Protein AF-A0A6L9IIB0-F1 (afdb_monomer)

Structure (mmCIF, N/CA/C/O backbone):
data_AF-A0A6L9IIB0-F1
#
_entry.id   AF-A0A6L9IIB0-F1
#
loop_
_atom_site.group_PDB
_atom_site.id
_atom_site.type_symbol
_atom_site.label_atom_id
_atom_site.label_alt_id
_atom_site.label_comp_id
_atom_site.label_asym_id
_atom_site.label_entity_id
_atom_site.label_seq_id
_atom_site.pdbx_PDB_ins_code
_atom_site.Cartn_x
_atom_site.Cartn_y
_atom_site.Cartn_z
_atom_site.occupancy
_atom_site.B_iso_or_equiv
_atom_site.auth_seq_id
_atom_site.auth_comp_id
_atom_site.auth_asym_id
_atom_site.auth_atom_id
_atom_site.pdbx_PDB_model_num
ATOM 1 N N . MET A 1 1 ? -2.180 -12.352 -11.963 1.00 80.88 1 MET A N 1
ATOM 2 C CA . MET A 1 1 ? -2.953 -11.441 -11.099 1.00 80.88 1 MET A CA 1
ATOM 3 C C . MET A 1 1 ? -1.941 -10.652 -10.295 1.00 80.88 1 MET A C 1
ATOM 5 O O . MET A 1 1 ? -0.808 -11.111 -10.186 1.00 80.88 1 MET A O 1
ATOM 9 N N . THR A 1 2 ? -2.280 -9.461 -9.821 1.00 95.88 2 THR A N 1
ATOM 10 C CA . THR A 1 2 ? -1.336 -8.652 -9.043 1.00 95.88 2 THR A CA 1
ATOM 11 C C . THR A 1 2 ? -1.670 -8.709 -7.560 1.00 95.88 2 THR A C 1
ATOM 13 O O . THR A 1 2 ? -2.795 -9.018 -7.168 1.00 95.88 2 THR A O 1
ATOM 16 N N . HIS A 1 3 ? -0.676 -8.388 -6.743 1.00 98.44 3 HIS A N 1
ATOM 17 C CA . HIS A 1 3 ? -0.907 -7.994 -5.364 1.00 98.44 3 HIS A CA 1
ATOM 18 C C . HIS A 1 3 ? -1.142 -6.480 -5.288 1.00 98.44 3 HIS A C 1
ATOM 20 O O . HIS A 1 3 ? -0.655 -5.726 -6.131 1.00 98.44 3 HIS A O 1
ATOM 26 N N . ILE A 1 4 ? -1.880 -6.054 -4.269 1.00 98.75 4 ILE A N 1
ATOM 27 C CA . ILE A 1 4 ? -2.300 -4.679 -4.011 1.00 98.75 4 ILE A CA 1
ATOM 28 C C . ILE A 1 4 ? -1.787 -4.277 -2.634 1.00 98.75 4 ILE A C 1
ATOM 30 O O . ILE A 1 4 ? -2.013 -4.990 -1.655 1.00 98.75 4 ILE A O 1
ATOM 34 N N . ILE A 1 5 ? -1.097 -3.137 -2.561 1.00 98.88 5 ILE A N 1
ATOM 35 C CA . ILE A 1 5 ? -0.763 -2.485 -1.292 1.00 98.88 5 ILE A CA 1
ATOM 36 C C . ILE A 1 5 ? -1.883 -1.502 -0.957 1.00 98.88 5 ILE A C 1
ATOM 38 O O . ILE A 1 5 ? -2.187 -0.615 -1.750 1.00 98.88 5 ILE A O 1
ATOM 42 N N . THR A 1 6 ? -2.485 -1.672 0.212 1.00 98.81 6 THR A N 1
ATOM 43 C CA . THR A 1 6 ? -3.644 -0.897 0.671 1.00 98.81 6 THR A CA 1
ATOM 44 C C . THR A 1 6 ? -3.242 0.289 1.549 1.00 98.81 6 THR A C 1
ATOM 46 O O . THR A 1 6 ? -2.072 0.472 1.908 1.00 98.81 6 THR A O 1
ATOM 49 N N . SER A 1 7 ? -4.240 1.059 1.971 1.00 98.69 7 SER A N 1
ATOM 50 C CA . SER A 1 7 ? -4.150 2.150 2.942 1.00 98.69 7 SER A CA 1
ATOM 51 C C . SER A 1 7 ? -3.581 1.744 4.299 1.00 98.69 7 SER A C 1
ATOM 53 O O . SER A 1 7 ? -3.158 2.607 5.066 1.00 98.69 7 SER A O 1
ATOM 55 N N . LEU A 1 8 ? -3.464 0.448 4.587 1.00 98.75 8 LEU A N 1
ATOM 56 C CA . LEU A 1 8 ? -2.770 -0.067 5.768 1.00 98.75 8 LEU A CA 1
ATOM 57 C C . LEU A 1 8 ? -1.234 0.084 5.685 1.00 98.75 8 LEU A C 1
ATOM 59 O O . LEU A 1 8 ? -0.528 -0.143 6.668 1.00 98.75 8 LEU A O 1
ATOM 63 N N . CYS A 1 9 ? -0.677 0.462 4.529 1.00 98.75 9 CYS A N 1
ATOM 64 C CA . CYS A 1 9 ? 0.763 0.617 4.347 1.00 98.75 9 CYS A CA 1
ATOM 65 C C . CYS A 1 9 ? 1.320 1.843 5.084 1.00 98.75 9 CYS A C 1
ATOM 67 O O . CYS A 1 9 ? 1.047 2.984 4.716 1.00 98.75 9 CYS A O 1
ATOM 69 N N . LEU A 1 10 ? 2.212 1.604 6.052 1.00 98.50 10 LEU A N 1
ATOM 70 C CA . LEU A 1 10 ? 2.956 2.650 6.774 1.00 98.50 10 LEU A CA 1
ATOM 71 C C . LEU A 1 10 ? 4.432 2.737 6.346 1.00 98.50 10 LEU A C 1
ATOM 73 O O . LEU A 1 10 ? 5.305 3.066 7.144 1.00 98.50 10 LEU A O 1
ATOM 77 N N . ARG A 1 11 ? 4.714 2.419 5.075 1.00 97.94 11 ARG A N 1
ATOM 78 C CA . ARG A 1 11 ? 6.032 2.573 4.428 1.00 97.94 11 ARG A CA 1
ATOM 79 C C . ARG A 1 11 ? 7.211 1.862 5.124 1.00 97.94 11 ARG A C 1
ATOM 81 O O . ARG A 1 11 ? 8.326 2.373 5.102 1.00 97.94 11 ARG A O 1
ATOM 88 N N . ASP A 1 12 ? 6.993 0.669 5.679 1.00 98.00 12 ASP A N 1
ATOM 89 C CA . ASP A 1 12 ? 8.070 -0.146 6.280 1.00 98.00 12 ASP A CA 1
ATOM 90 C C . ASP A 1 12 ? 9.121 -0.620 5.254 1.00 98.00 12 ASP A C 1
ATOM 92 O O . ASP A 1 12 ? 10.322 -0.503 5.485 1.00 98.00 12 ASP A O 1
ATOM 96 N N . GLY A 1 13 ? 8.672 -1.096 4.088 1.00 97.56 13 GLY A N 1
ATOM 97 C CA . GLY A 1 13 ? 9.545 -1.445 2.965 1.00 97.56 13 GLY A CA 1
ATOM 98 C C . GLY A 1 13 ? 10.104 -2.875 2.948 1.00 97.56 13 GLY A C 1
ATOM 99 O O . GLY A 1 13 ? 10.685 -3.244 1.929 1.00 97.56 13 GLY A O 1
ATOM 100 N N . ALA A 1 14 ? 9.883 -3.721 3.966 1.00 98.25 14 ALA A N 1
ATOM 101 C CA . ALA A 1 14 ? 10.381 -5.110 3.970 1.00 98.25 14 ALA A CA 1
ATOM 102 C C . ALA A 1 14 ? 9.934 -5.935 2.745 1.00 98.25 14 ALA A C 1
ATOM 104 O O . ALA A 1 14 ? 10.684 -6.761 2.228 1.00 98.25 14 ALA A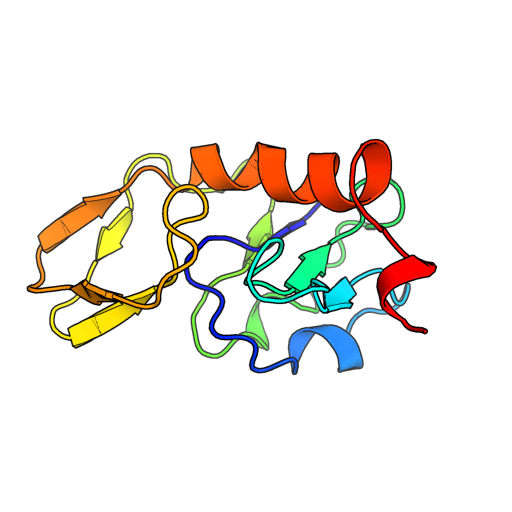 O 1
ATOM 105 N N . CYS A 1 15 ? 8.735 -5.658 2.224 1.00 98.62 15 CYS A N 1
ATOM 106 C CA . CYS A 1 15 ? 8.202 -6.288 1.016 1.00 98.62 15 CYS A CA 1
ATOM 107 C C . CYS A 1 15 ? 9.073 -6.090 -0.241 1.00 98.62 15 CYS A C 1
ATOM 109 O O . CYS A 1 15 ? 9.061 -6.951 -1.123 1.00 98.62 15 CYS A O 1
ATOM 111 N N . VAL A 1 16 ? 9.829 -4.989 -0.335 1.00 98.38 16 VAL A N 1
ATOM 112 C CA . VAL A 1 16 ? 10.680 -4.676 -1.497 1.00 98.38 16 VAL A CA 1
ATOM 113 C C . VAL A 1 16 ? 11.819 -5.686 -1.616 1.00 98.38 16 VAL A C 1
ATOM 115 O O . VAL A 1 16 ? 12.065 -6.206 -2.701 1.00 98.38 16 VAL A O 1
ATOM 118 N N . GLU A 1 17 ? 12.457 -6.019 -0.494 1.00 97.31 17 GLU A N 1
ATOM 119 C CA . GLU A 1 17 ? 13.644 -6.885 -0.430 1.00 97.31 17 GLU A CA 1
ATOM 120 C C . GLU A 1 17 ? 13.364 -8.332 -0.862 1.00 97.31 17 GLU A C 1
ATOM 122 O O . GLU A 1 17 ? 14.277 -9.067 -1.241 1.00 97.31 17 GLU A O 1
ATOM 127 N N . VAL A 1 18 ? 12.101 -8.757 -0.800 1.00 98.44 18 VAL A N 1
ATOM 128 C CA . VAL A 1 18 ? 11.684 -10.130 -1.118 1.00 98.44 18 VAL A CA 1
ATOM 129 C C . VAL A 1 18 ? 11.008 -10.262 -2.480 1.00 98.44 18 VAL A C 1
ATOM 131 O O . VAL A 1 18 ? 10.715 -11.381 -2.905 1.00 98.44 18 VAL A O 1
ATOM 134 N N . CYS A 1 19 ? 10.743 -9.154 -3.178 1.00 98.62 19 CYS A N 1
ATOM 135 C CA . CYS A 1 19 ? 10.078 -9.192 -4.474 1.00 98.62 19 CYS A CA 1
ATOM 136 C C . CYS A 1 19 ? 11.044 -9.696 -5.564 1.00 98.62 19 CYS A C 1
ATOM 138 O O . CYS A 1 19 ? 11.978 -8.982 -5.928 1.00 98.62 19 CYS A O 1
ATOM 140 N N . PRO A 1 20 ? 10.824 -10.886 -6.161 1.00 98.44 20 PRO A N 1
ATOM 141 C CA . PRO A 1 20 ? 11.781 -11.493 -7.095 1.00 98.44 20 PRO A CA 1
ATOM 142 C C . PRO A 1 20 ? 11.871 -10.779 -8.451 1.00 98.44 20 PRO A C 1
ATOM 144 O O . PRO A 1 20 ? 12.749 -11.093 -9.252 1.00 98.44 20 PRO A O 1
ATOM 147 N N . VAL A 1 21 ? 10.935 -9.872 -8.728 1.00 98.44 21 VAL A N 1
ATOM 148 C CA . VAL A 1 21 ? 10.851 -9.085 -9.966 1.00 98.44 21 VAL A CA 1
ATOM 149 C C . VAL A 1 21 ? 10.974 -7.582 -9.702 1.00 98.44 21 VAL A C 1
ATOM 151 O O . VAL A 1 21 ? 10.704 -6.794 -10.600 1.00 98.44 21 VAL A O 1
ATOM 154 N N . GLU A 1 22 ? 11.355 -7.190 -8.478 1.00 98.19 22 GLU A N 1
ATOM 155 C CA . GLU A 1 22 ? 11.648 -5.798 -8.094 1.00 98.19 22 GLU A CA 1
ATOM 156 C C . GLU A 1 22 ? 10.526 -4.803 -8.466 1.00 98.19 22 GLU A C 1
ATOM 158 O O . GLU A 1 22 ? 10.764 -3.648 -8.812 1.00 98.19 22 GLU A O 1
ATOM 163 N N . CYS A 1 23 ? 9.267 -5.250 -8.402 1.00 98.44 23 CYS A N 1
ATOM 164 C CA . CYS A 1 23 ? 8.108 -4.494 -8.884 1.00 98.44 23 CYS A CA 1
ATOM 165 C C . CYS A 1 23 ? 7.394 -3.669 -7.801 1.00 98.44 23 CYS A C 1
ATOM 167 O O . CYS A 1 23 ? 6.224 -3.337 -7.963 1.00 98.44 23 CYS A O 1
ATOM 169 N N . ILE A 1 24 ? 8.058 -3.384 -6.676 1.00 98.75 24 ILE A N 1
ATOM 170 C CA . ILE A 1 24 ? 7.488 -2.617 -5.559 1.00 98.75 24 ILE A CA 1
ATOM 171 C C . ILE A 1 24 ? 8.265 -1.312 -5.419 1.00 98.75 24 ILE A C 1
ATOM 173 O O . ILE A 1 24 ? 9.465 -1.328 -5.148 1.00 98.75 24 ILE A O 1
ATOM 177 N N . VAL A 1 25 ? 7.583 -0.183 -5.596 1.00 98.56 25 VAL A N 1
ATOM 178 C CA . VAL A 1 25 ? 8.206 1.142 -5.688 1.00 98.56 25 VAL A CA 1
ATOM 179 C C . VAL A 1 25 ? 7.690 2.044 -4.562 1.00 98.56 25 VAL A C 1
ATOM 181 O O . VAL A 1 25 ? 6.479 2.087 -4.332 1.00 98.56 25 VAL A O 1
ATOM 184 N N . PRO A 1 26 ? 8.563 2.772 -3.838 1.00 98.31 26 PRO A N 1
ATOM 185 C CA . PRO A 1 26 ? 8.114 3.775 -2.881 1.00 98.31 26 PRO A CA 1
ATOM 186 C C . PRO A 1 26 ? 7.403 4.912 -3.614 1.00 98.31 26 PRO A C 1
ATOM 188 O O . PRO A 1 26 ? 7.966 5.526 -4.519 1.00 98.31 26 PRO A O 1
ATOM 191 N N . GLY A 1 27 ? 6.190 5.248 -3.186 1.00 98.38 27 GLY A N 1
ATOM 192 C CA . GLY A 1 27 ? 5.457 6.378 -3.733 1.00 98.38 27 GLY A CA 1
ATOM 193 C C . GLY A 1 27 ? 6.183 7.695 -3.484 1.00 98.38 27 GLY A C 1
ATOM 194 O O . GLY A 1 27 ? 6.526 8.012 -2.340 1.00 98.38 27 GLY A O 1
ATOM 195 N N . GLN A 1 28 ? 6.423 8.462 -4.547 1.00 97.81 28 GLN A N 1
ATOM 196 C CA . GLN A 1 28 ? 7.005 9.801 -4.483 1.00 97.81 28 GLN A CA 1
ATOM 197 C C . GLN A 1 28 ? 6.252 10.759 -5.419 1.00 97.81 28 GLN A C 1
ATOM 199 O O . GLN A 1 28 ? 5.907 10.350 -6.520 1.00 97.81 28 GLN A O 1
ATOM 204 N N . PRO A 1 29 ? 6.017 12.024 -5.036 1.00 97.06 29 PRO A N 1
ATOM 205 C CA . PRO A 1 29 ? 6.267 12.560 -3.703 1.00 97.06 29 PRO A CA 1
ATOM 206 C C . PRO A 1 29 ? 5.264 11.980 -2.685 1.00 97.06 29 PRO A C 1
ATOM 208 O O . PRO A 1 29 ? 4.105 11.733 -3.011 1.00 97.06 29 PRO A O 1
ATOM 211 N N . GLU A 1 30 ? 5.709 11.737 -1.450 1.00 96.88 30 GLU A N 1
ATOM 212 C CA . GLU A 1 30 ? 4.926 11.030 -0.414 1.00 96.88 30 GLU A CA 1
ATOM 213 C C . GLU A 1 30 ? 3.577 11.694 -0.086 1.00 96.88 30 GLU A C 1
ATOM 215 O O . GLU A 1 30 ? 2.594 11.014 0.188 1.00 96.88 30 GLU A O 1
ATOM 220 N N . ASN A 1 31 ? 3.486 13.020 -0.192 1.00 96.62 31 ASN A N 1
ATOM 221 C CA . ASN A 1 31 ? 2.236 13.759 0.011 1.00 96.62 31 ASN A CA 1
ATOM 222 C C . ASN A 1 31 ? 1.205 13.570 -1.119 1.00 96.62 31 ASN A C 1
ATOM 224 O O . ASN A 1 31 ? 0.076 14.039 -0.989 1.00 96.62 31 ASN A O 1
ATOM 228 N N . GLU A 1 32 ? 1.587 12.941 -2.232 1.00 98.00 32 GLU A N 1
ATOM 229 C CA . GLU A 1 32 ? 0.701 12.573 -3.344 1.00 98.00 32 GLU A CA 1
ATOM 230 C C . GLU A 1 32 ? 0.536 11.050 -3.450 1.00 98.00 32 GLU A C 1
ATOM 232 O O . GLU A 1 32 ? -0.557 10.577 -3.757 1.00 98.00 32 GLU A O 1
ATOM 237 N N . TRP A 1 33 ? 1.592 10.300 -3.124 1.00 98.38 33 TRP A N 1
ATOM 238 C CA . TRP A 1 33 ? 1.678 8.842 -3.200 1.00 98.38 33 TRP A CA 1
ATOM 239 C C . TRP A 1 33 ? 2.161 8.283 -1.852 1.00 98.38 33 TRP A C 1
ATOM 241 O O . TRP A 1 33 ? 3.360 8.043 -1.670 1.00 98.38 33 TRP A O 1
ATOM 251 N N . PRO A 1 34 ? 1.247 8.114 -0.878 1.00 98.38 34 PRO A N 1
ATOM 252 C CA . PRO A 1 34 ? 1.611 7.896 0.522 1.00 98.38 34 PRO A CA 1
ATOM 253 C C . PRO A 1 34 ? 2.211 6.520 0.818 1.00 98.38 34 PRO A C 1
ATOM 255 O O . PRO A 1 34 ? 2.897 6.367 1.823 1.00 98.38 34 PRO A O 1
ATOM 258 N N . TRP A 1 35 ? 2.019 5.527 -0.045 1.00 98.69 35 TRP A N 1
ATOM 259 C CA . TRP A 1 35 ? 2.402 4.140 0.227 1.00 98.69 35 TRP A CA 1
ATOM 260 C C . TRP A 1 35 ? 3.596 3.681 -0.611 1.00 98.69 35 TRP A C 1
ATOM 262 O O . TRP A 1 35 ? 4.187 4.449 -1.371 1.00 98.69 35 TRP A O 1
ATOM 272 N N . TYR A 1 36 ? 3.944 2.404 -0.481 1.00 98.81 36 TYR A N 1
ATOM 273 C CA . TYR A 1 36 ? 4.577 1.674 -1.577 1.00 98.81 36 TYR A CA 1
ATOM 274 C C . TYR A 1 36 ? 3.499 1.201 -2.558 1.00 98.81 36 TYR A C 1
ATOM 276 O O . TYR A 1 36 ? 2.358 0.988 -2.159 1.00 98.81 36 TYR A O 1
ATOM 284 N N . PHE A 1 37 ? 3.865 1.014 -3.822 1.00 98.81 37 PHE A N 1
ATOM 285 C CA . PHE A 1 37 ? 2.950 0.594 -4.882 1.00 98.81 37 PHE A CA 1
ATOM 286 C C . PHE A 1 37 ? 3.541 -0.590 -5.645 1.00 98.81 37 PHE A C 1
ATOM 288 O O . PHE A 1 37 ? 4.744 -0.617 -5.916 1.00 98.81 37 PHE A O 1
ATOM 295 N N . ILE A 1 38 ? 2.702 -1.574 -5.973 1.00 98.81 38 ILE A N 1
ATOM 296 C CA . ILE A 1 38 ? 3.088 -2.758 -6.753 1.00 98.81 38 ILE A CA 1
ATOM 297 C C . ILE A 1 38 ? 2.724 -2.522 -8.215 1.00 98.81 38 ILE A C 1
ATOM 299 O O . ILE A 1 38 ? 1.578 -2.184 -8.500 1.00 98.81 38 ILE A O 1
ATOM 303 N N . ASP A 1 39 ? 3.680 -2.710 -9.130 1.00 98.62 39 ASP A N 1
ATOM 304 C CA . ASP A 1 39 ? 3.417 -2.646 -10.571 1.00 98.62 39 ASP A CA 1
ATOM 305 C C . ASP A 1 39 ? 2.561 -3.850 -10.992 1.00 98.62 39 ASP A C 1
ATOM 307 O O . ASP A 1 39 ? 3.059 -4.985 -10.966 1.00 98.62 39 ASP A O 1
ATOM 311 N N . PRO A 1 40 ? 1.297 -3.633 -11.393 1.00 97.62 40 PRO A N 1
ATOM 312 C CA . PRO A 1 40 ? 0.386 -4.715 -11.730 1.00 97.62 40 PRO A CA 1
ATOM 313 C C . PRO A 1 40 ? 0.760 -5.455 -13.016 1.00 97.62 40 PRO A C 1
ATOM 315 O O . PRO A 1 40 ? 0.416 -6.630 -13.157 1.00 97.62 40 PRO A O 1
ATOM 318 N N . ASP A 1 41 ? 1.483 -4.806 -13.932 1.00 97.06 41 ASP A N 1
ATOM 319 C CA . ASP A 1 41 ? 1.919 -5.413 -15.192 1.00 97.06 41 ASP A CA 1
ATOM 320 C C . ASP A 1 41 ? 3.185 -6.266 -15.004 1.00 97.06 41 ASP A C 1
ATOM 322 O O . ASP A 1 41 ? 3.419 -7.217 -15.757 1.00 97.06 41 ASP A O 1
ATOM 326 N N . THR A 1 42 ? 3.990 -5.955 -13.983 1.00 98.25 42 THR A N 1
ATOM 327 C CA . THR A 1 42 ? 5.234 -6.677 -13.667 1.00 98.25 42 THR A CA 1
ATOM 328 C C . THR A 1 42 ? 5.038 -7.738 -12.578 1.00 98.25 42 THR A C 1
ATOM 330 O O . THR A 1 42 ? 5.767 -8.734 -12.552 1.00 98.25 42 THR A O 1
ATOM 333 N N . CYS A 1 43 ? 4.058 -7.577 -11.684 1.00 98.62 43 CYS A N 1
ATOM 334 C CA . CYS A 1 43 ? 3.780 -8.541 -10.623 1.00 98.62 43 CYS A CA 1
ATOM 335 C C . CYS A 1 43 ? 3.473 -9.939 -11.188 1.00 98.62 43 CYS A C 1
ATOM 337 O O . CYS A 1 43 ? 2.595 -10.128 -12.028 1.00 98.62 43 CYS A O 1
ATOM 339 N N . ILE A 1 44 ? 4.176 -10.949 -10.671 1.00 98.06 44 ILE A N 1
ATOM 340 C CA . ILE A 1 44 ? 4.040 -12.349 -11.107 1.00 98.06 44 ILE A CA 1
ATOM 341 C C . ILE A 1 44 ? 3.246 -13.225 -10.132 1.00 98.06 44 ILE A C 1
ATOM 343 O O . ILE A 1 44 ? 3.341 -14.448 -10.209 1.00 98.06 44 ILE A O 1
ATOM 347 N N . ASP A 1 45 ? 2.507 -12.620 -9.198 1.00 97.75 45 ASP A N 1
ATOM 348 C CA . ASP A 1 45 ? 1.634 -13.345 -8.263 1.00 97.75 45 ASP A CA 1
ATOM 349 C C . ASP A 1 45 ? 2.359 -14.380 -7.374 1.00 97.75 45 ASP A C 1
ATOM 351 O O . ASP A 1 45 ? 1.867 -15.471 -7.100 1.00 97.75 45 ASP A O 1
ATOM 355 N N . CYS A 1 46 ? 3.595 -14.082 -6.959 1.00 98.12 46 CYS A N 1
ATOM 356 C CA . CYS A 1 46 ? 4.390 -15.044 -6.186 1.00 98.12 46 CYS A CA 1
ATOM 357 C C . CYS A 1 46 ? 4.064 -15.069 -4.681 1.00 98.12 46 CYS A C 1
ATOM 359 O O . CYS A 1 46 ? 4.445 -16.022 -4.003 1.00 98.12 46 CYS A O 1
ATOM 361 N N . GLY A 1 47 ? 3.425 -14.019 -4.149 1.00 97.75 47 GLY A N 1
ATOM 362 C CA . GLY A 1 47 ? 3.032 -13.909 -2.738 1.00 97.75 47 GLY A CA 1
ATOM 363 C C . GLY A 1 47 ? 4.168 -13.711 -1.728 1.00 97.75 47 GLY A C 1
ATOM 364 O O . GLY A 1 47 ? 3.900 -13.634 -0.533 1.00 97.75 47 GLY A O 1
ATOM 365 N N . ALA A 1 48 ? 5.427 -13.593 -2.167 1.00 98.44 48 ALA A N 1
ATOM 366 C CA . ALA A 1 48 ? 6.577 -13.474 -1.261 1.00 98.44 48 ALA A CA 1
ATOM 367 C C . ALA A 1 48 ? 6.521 -12.227 -0.361 1.00 98.44 48 ALA A C 1
ATOM 369 O O . ALA A 1 48 ? 7.014 -12.262 0.758 1.00 98.44 48 ALA A O 1
ATOM 370 N N . CYS A 1 49 ? 5.906 -11.142 -0.835 1.00 98.69 49 CYS A N 1
ATOM 371 C CA . CYS A 1 49 ? 5.795 -9.879 -0.108 1.00 98.69 49 CYS A CA 1
ATOM 372 C C . CYS A 1 49 ? 4.739 -9.881 1.008 1.00 98.69 49 CYS A C 1
ATOM 374 O O . CYS A 1 49 ? 4.879 -9.111 1.954 1.00 98.69 49 CYS A O 1
ATOM 376 N N . VAL A 1 50 ? 3.708 -10.728 0.915 1.00 98.50 50 VAL A N 1
ATOM 377 C CA . VAL A 1 50 ? 2.560 -10.737 1.838 1.00 98.50 50 VAL A CA 1
ATOM 378 C C . VAL A 1 50 ? 2.973 -10.980 3.296 1.00 98.50 50 VAL A C 1
ATOM 380 O O . VAL A 1 50 ? 2.691 -10.114 4.122 1.00 98.50 50 VAL A O 1
ATOM 383 N N . PRO A 1 51 ? 3.675 -12.080 3.646 1.00 98.31 51 PRO A N 1
ATOM 384 C CA . PRO A 1 51 ? 4.021 -12.361 5.043 1.00 98.31 51 PRO A CA 1
ATOM 385 C C . PRO A 1 51 ? 5.077 -11.410 5.625 1.00 98.31 51 PRO A C 1
ATOM 387 O O . PRO A 1 51 ? 5.298 -11.421 6.833 1.00 98.31 51 PRO A O 1
ATOM 390 N N . GLU A 1 52 ? 5.744 -10.615 4.786 1.00 98.50 52 GLU A N 1
ATOM 391 C CA . GLU A 1 52 ? 6.797 -9.693 5.219 1.00 98.50 52 GLU A CA 1
ATOM 392 C C . GLU A 1 52 ? 6.249 -8.326 5.636 1.00 98.50 52 GLU A C 1
ATOM 394 O O . GLU A 1 52 ? 6.965 -7.548 6.260 1.00 98.50 52 GLU A O 1
ATOM 399 N N . CYS A 1 53 ? 4.995 -8.000 5.301 1.00 98.62 53 CYS A N 1
ATOM 400 C CA . CYS A 1 53 ? 4.404 -6.731 5.705 1.00 98.62 53 CYS A CA 1
ATOM 401 C C . CYS A 1 53 ? 3.947 -6.795 7.173 1.00 98.62 53 CYS A C 1
ATOM 403 O O . CYS A 1 53 ? 2.981 -7.495 7.470 1.00 98.62 53 CYS A O 1
ATOM 405 N N . PRO A 1 54 ? 4.538 -6.017 8.101 1.00 98.25 54 PRO A N 1
ATOM 406 C CA . PRO A 1 54 ? 4.161 -6.063 9.518 1.00 98.25 54 PRO A CA 1
ATOM 407 C C . PRO A 1 54 ? 2.787 -5.439 9.817 1.00 98.25 54 PRO A C 1
ATOM 409 O O . PRO A 1 54 ? 2.336 -5.474 10.961 1.00 98.25 54 PRO A O 1
ATOM 412 N N . TYR A 1 55 ? 2.155 -4.829 8.812 1.00 98.31 55 TYR A N 1
ATOM 413 C CA . TYR A 1 55 ? 0.858 -4.157 8.908 1.00 98.31 55 TYR A CA 1
ATOM 414 C C . TYR A 1 55 ? -0.244 -4.885 8.135 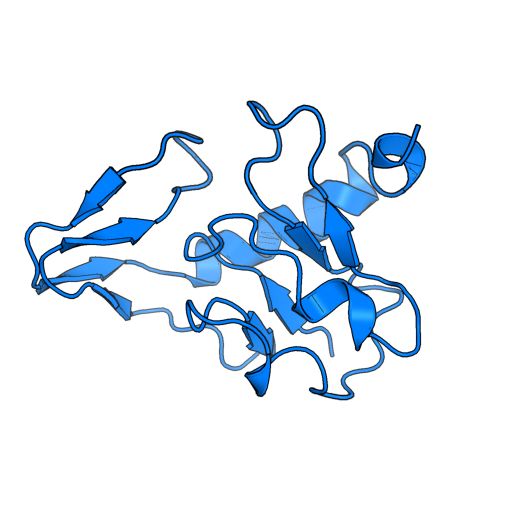1.00 98.31 55 TYR A C 1
ATOM 416 O O . TYR A 1 55 ? -1.325 -4.325 7.978 1.00 98.31 55 TYR A O 1
ATOM 424 N N . ASP A 1 56 ? 0.046 -6.084 7.610 1.00 98.00 56 ASP A N 1
ATOM 425 C CA . ASP A 1 56 ? -0.893 -6.885 6.817 1.00 98.00 56 ASP A CA 1
ATOM 426 C C . ASP A 1 56 ? -1.535 -6.080 5.667 1.00 98.00 56 ASP A C 1
ATOM 428 O O . ASP A 1 56 ? -2.716 -6.208 5.362 1.00 98.00 56 ASP A O 1
ATOM 432 N N . ALA A 1 57 ? -0.750 -5.205 5.027 1.00 98.75 57 ALA A N 1
ATOM 433 C CA . ALA A 1 57 ? -1.257 -4.239 4.052 1.00 98.75 57 ALA A CA 1
ATOM 434 C C . ALA A 1 57 ? -1.344 -4.768 2.614 1.00 98.75 57 ALA A C 1
ATOM 436 O O . ALA A 1 57 ? -1.731 -4.011 1.720 1.00 98.75 57 ALA A O 1
ATOM 437 N N . ILE A 1 58 ? -0.934 -6.015 2.372 1.00 98.81 58 ILE A N 1
ATOM 438 C CA . ILE A 1 58 ? -0.741 -6.573 1.030 1.00 98.81 58 ILE A CA 1
ATOM 439 C C . ILE A 1 58 ? -1.687 -7.747 0.819 1.00 98.81 58 ILE A C 1
ATOM 441 O O . ILE A 1 58 ? -1.606 -8.744 1.531 1.00 98.81 58 ILE A O 1
ATOM 445 N N . PHE A 1 59 ? -2.520 -7.651 -0.211 1.00 98.69 59 PHE A N 1
ATOM 446 C CA . PHE A 1 59 ? -3.495 -8.676 -0.582 1.00 98.69 59 PHE A CA 1
ATOM 447 C C . PHE A 1 59 ? -3.320 -9.039 -2.054 1.00 98.69 59 PHE A C 1
ATOM 449 O O . PHE A 1 59 ? -2.880 -8.204 -2.845 1.00 98.69 59 PHE A O 1
ATOM 456 N N . ILE A 1 60 ? -3.668 -10.262 -2.451 1.00 98.00 60 ILE A N 1
ATOM 457 C CA . ILE A 1 60 ? -3.925 -10.527 -3.871 1.00 98.00 60 ILE A CA 1
ATOM 458 C C . ILE A 1 60 ? -5.194 -9.764 -4.274 1.00 98.00 60 ILE A C 1
ATOM 460 O O . ILE A 1 60 ? -6.124 -9.683 -3.477 1.00 98.00 60 ILE A O 1
ATOM 464 N N . GLU A 1 61 ? -5.236 -9.175 -5.474 1.00 98.12 61 GLU A N 1
ATOM 465 C CA . GLU A 1 61 ? -6.310 -8.245 -5.877 1.00 98.12 61 GLU A CA 1
ATOM 466 C C . GLU A 1 61 ? -7.729 -8.796 -5.648 1.00 98.12 61 GLU A C 1
ATOM 468 O O . GLU A 1 61 ? -8.602 -8.072 -5.182 1.00 98.12 61 GLU A O 1
ATOM 473 N N . GLU A 1 62 ? -7.952 -10.085 -5.914 1.00 97.06 62 GLU A N 1
ATOM 474 C CA . GLU A 1 62 ? -9.261 -10.737 -5.751 1.00 97.06 62 GLU A CA 1
ATOM 475 C C . GLU A 1 62 ? -9.680 -10.950 -4.284 1.00 97.06 62 GLU A C 1
ATOM 477 O O . GLU A 1 62 ? -10.842 -11.249 -4.015 1.00 97.06 62 GLU A O 1
ATOM 482 N N . GLU A 1 63 ? -8.745 -10.816 -3.342 1.00 97.62 63 GLU A N 1
ATOM 483 C CA . GLU A 1 63 ? -8.957 -11.008 -1.902 1.00 97.62 63 GLU A CA 1
ATOM 484 C C . GLU A 1 63 ? -8.837 -9.698 -1.111 1.00 97.62 63 GLU A C 1
ATOM 486 O O . GLU A 1 63 ? -8.830 -9.723 0.121 1.00 97.62 63 GLU A O 1
ATOM 491 N N . VAL A 1 64 ? -8.748 -8.549 -1.792 1.00 98.56 64 VAL A N 1
ATOM 492 C CA . VAL A 1 64 ? -8.801 -7.243 -1.127 1.00 98.56 64 VAL A CA 1
ATOM 493 C C . VAL A 1 64 ? -10.173 -7.096 -0.444 1.00 98.56 64 VAL A C 1
ATOM 495 O O . VAL A 1 64 ? -11.193 -7.190 -1.131 1.00 98.56 64 VAL A O 1
ATOM 498 N N . PRO A 1 65 ? -10.234 -6.878 0.884 1.00 98.50 65 PRO A N 1
ATOM 499 C CA . PRO A 1 65 ? -11.505 -6.811 1.602 1.00 98.50 65 PRO A CA 1
ATOM 500 C C . PRO A 1 65 ? -12.321 -5.560 1.252 1.00 98.50 65 PRO A C 1
ATOM 502 O O . PRO A 1 65 ? -11.811 -4.444 1.324 1.00 98.50 65 PRO A O 1
ATOM 505 N N . ASP A 1 66 ? -13.607 -5.739 0.964 1.00 98.25 66 ASP A N 1
ATOM 506 C CA . ASP A 1 66 ? -14.597 -4.656 0.857 1.00 98.25 66 ASP A CA 1
ATOM 507 C C . ASP A 1 66 ? -15.151 -4.216 2.225 1.00 98.25 66 ASP A C 1
ATOM 509 O O . ASP A 1 66 ? -15.681 -3.117 2.374 1.00 98.25 66 ASP A O 1
ATOM 513 N N . GLU A 1 67 ? -14.977 -5.052 3.249 1.00 98.31 67 GLU A N 1
ATOM 514 C CA . GLU A 1 67 ? -15.263 -4.739 4.647 1.00 98.31 67 GLU A CA 1
ATOM 515 C C . GLU A 1 67 ? -14.070 -5.136 5.533 1.00 98.31 67 GLU A C 1
ATOM 517 O O . GLU A 1 67 ? -13.914 -6.294 5.928 1.00 98.31 67 GLU A O 1
ATOM 522 N N . PHE A 1 68 ? -13.218 -4.167 5.874 1.00 98.31 68 PHE A N 1
ATOM 523 C CA . PHE A 1 68 ? -12.113 -4.339 6.818 1.00 98.31 68 PHE A CA 1
ATOM 524 C C . PHE A 1 68 ? -12.404 -3.611 8.134 1.00 98.31 68 PHE A C 1
ATOM 526 O O . PHE A 1 68 ? -12.509 -2.385 8.157 1.00 98.31 68 PHE A O 1
ATOM 533 N N . GLU A 1 69 ? -12.513 -4.353 9.239 1.00 98.31 69 GLU A N 1
ATOM 534 C CA . GLU A 1 69 ? -12.697 -3.777 10.577 1.00 98.31 69 GLU A CA 1
ATOM 535 C C . GLU A 1 69 ? -11.351 -3.338 11.172 1.00 98.31 69 GLU A C 1
ATOM 537 O O . GLU A 1 69 ? -10.466 -4.154 11.435 1.00 98.31 69 GLU A O 1
ATOM 542 N N . LEU A 1 70 ? -11.203 -2.038 11.418 1.00 98.31 70 LEU A N 1
ATOM 543 C CA . LEU A 1 70 ? -10.022 -1.448 12.036 1.00 98.31 70 LEU A CA 1
ATOM 544 C C . LEU A 1 70 ? -10.002 -1.716 13.544 1.00 98.31 70 LEU A C 1
ATOM 546 O O . LEU A 1 70 ? -10.976 -1.475 14.262 1.00 98.31 70 LEU A O 1
ATOM 550 N N . ALA A 1 71 ? -8.854 -2.151 14.059 1.00 97.94 71 ALA A N 1
ATOM 551 C CA . ALA A 1 71 ? -8.650 -2.277 15.496 1.00 97.94 71 ALA A CA 1
ATOM 552 C C . ALA A 1 71 ? -8.440 -0.905 16.161 1.00 97.94 71 ALA A C 1
ATOM 554 O O . ALA A 1 71 ? -7.936 0.042 15.558 1.00 97.94 71 ALA A O 1
ATOM 555 N N . ALA A 1 72 ? -8.771 -0.801 17.450 1.00 98.06 72 ALA A N 1
ATOM 556 C CA . ALA A 1 72 ? -8.485 0.406 18.222 1.00 98.06 72 ALA A CA 1
ATOM 557 C C . ALA A 1 72 ? -6.973 0.690 18.254 1.00 98.06 72 ALA A C 1
ATOM 559 O O . ALA A 1 72 ? -6.180 -0.183 18.613 1.00 98.06 72 ALA A O 1
ATOM 560 N N . GLY A 1 73 ? -6.581 1.916 17.905 1.00 97.94 73 GLY A N 1
ATOM 561 C CA . GLY A 1 73 ? -5.182 2.330 17.804 1.00 97.94 73 GLY A CA 1
ATOM 562 C C . GLY A 1 73 ? -4.482 1.886 16.515 1.00 97.94 73 GLY A C 1
ATOM 563 O O . GLY A 1 73 ? -3.287 2.139 16.360 1.00 97.94 73 GLY A O 1
ATOM 564 N N . GLN A 1 74 ? -5.184 1.219 15.593 1.00 98.38 74 GLN A N 1
ATOM 565 C CA . GLN A 1 74 ? -4.612 0.846 14.305 1.00 98.38 74 GLN A CA 1
ATOM 566 C C . GLN A 1 74 ? -4.382 2.093 13.456 1.00 98.38 74 GLN A C 1
ATOM 568 O O . GLN A 1 74 ? -5.271 2.929 13.291 1.00 98.38 74 GLN A O 1
ATOM 573 N N . LYS A 1 75 ? -3.172 2.204 12.914 1.00 98.56 75 LYS A N 1
ATOM 574 C CA . LYS A 1 75 ? -2.789 3.291 12.021 1.00 98.56 75 LYS A CA 1
ATOM 575 C C . LYS A 1 75 ? -2.967 2.881 10.570 1.00 98.56 75 LYS A C 1
ATOM 577 O O . LYS A 1 75 ? -2.661 1.747 10.213 1.00 98.56 75 LYS A O 1
ATOM 582 N N . TYR A 1 76 ? -3.428 3.818 9.758 1.00 98.50 76 TYR A N 1
ATOM 583 C CA . TYR A 1 76 ? -3.574 3.664 8.315 1.00 98.50 76 TYR A CA 1
ATOM 584 C C . TYR A 1 76 ? -3.519 5.045 7.650 1.00 98.50 76 TYR A C 1
ATOM 586 O O . TYR A 1 76 ? -3.614 6.076 8.320 1.00 98.50 76 TYR A O 1
ATOM 594 N N . VAL A 1 77 ? -3.320 5.080 6.337 1.00 98.69 77 VAL A N 1
ATOM 595 C CA . VAL A 1 77 ? -3.203 6.306 5.542 1.00 98.69 77 VAL A CA 1
ATOM 596 C C . VAL A 1 77 ? -4.190 6.216 4.375 1.00 98.69 77 VAL A C 1
ATOM 598 O O . VAL A 1 77 ? -3.841 5.633 3.353 1.00 98.69 77 VAL A O 1
ATOM 601 N N . PRO A 1 78 ? -5.410 6.768 4.486 1.00 98.31 78 PRO A N 1
ATOM 602 C CA . PRO A 1 78 ? -6.383 6.786 3.394 1.00 98.31 78 PRO A CA 1
ATOM 603 C C . PRO A 1 78 ? -5.831 7.484 2.149 1.00 98.31 78 PRO A C 1
ATOM 605 O O . PRO A 1 78 ? -5.167 8.521 2.262 1.00 98.31 78 PRO A O 1
ATOM 608 N N . PHE A 1 79 ? -6.126 6.971 0.952 1.00 98.00 79 PHE A N 1
ATOM 609 C CA . PHE A 1 79 ? -5.586 7.561 -0.279 1.00 98.00 79 PHE A CA 1
ATOM 610 C C . PHE A 1 79 ? -6.153 8.947 -0.590 1.00 98.00 79 PHE A C 1
ATOM 612 O O . PHE A 1 79 ? -5.481 9.786 -1.192 1.00 98.00 79 PHE A O 1
ATOM 619 N N . ASP A 1 80 ? -7.399 9.210 -0.213 1.00 96.88 80 ASP A N 1
ATOM 620 C CA . ASP A 1 80 ? -8.075 10.481 -0.461 1.00 96.88 80 ASP A CA 1
ATOM 621 C C . ASP A 1 80 ? -7.430 11.623 0.342 1.00 96.88 80 ASP A C 1
ATOM 623 O O . ASP A 1 80 ? -7.120 12.679 -0.219 1.00 96.88 80 ASP A O 1
ATOM 627 N N . THR A 1 81 ? -7.147 11.383 1.624 1.00 97.62 81 THR A N 1
ATOM 628 C CA . THR A 1 81 ? -6.558 12.363 2.544 1.00 97.62 81 THR A CA 1
ATOM 629 C C . THR A 1 81 ? -5.036 12.374 2.520 1.00 97.62 81 THR A C 1
ATOM 631 O O . THR A 1 81 ? -4.455 13.447 2.675 1.00 97.62 81 THR A O 1
ATOM 634 N N . LYS A 1 82 ? -4.388 11.220 2.302 1.00 97.81 82 LYS A N 1
ATOM 635 C CA . LYS A 1 82 ? -2.922 11.031 2.324 1.00 97.81 82 LYS A CA 1
ATOM 636 C C . LYS A 1 82 ? -2.299 11.464 3.652 1.00 97.81 82 LYS A C 1
ATOM 638 O O . LYS A 1 82 ? -1.166 11.939 3.705 1.00 97.81 82 LYS A O 1
ATOM 643 N N . VAL A 1 83 ? -3.072 11.339 4.726 1.00 97.62 83 VAL A N 1
ATOM 644 C CA . VAL A 1 83 ? -2.681 11.703 6.087 1.00 97.62 83 VAL A CA 1
ATOM 645 C C . VAL A 1 83 ? -2.839 10.473 6.965 1.00 97.62 83 VAL A C 1
ATOM 647 O O . VAL A 1 83 ? -3.880 9.825 6.935 1.00 97.62 83 VAL A O 1
ATOM 650 N N . GLU A 1 84 ? -1.806 10.159 7.747 1.00 98.25 84 GLU A N 1
ATOM 651 C CA . GLU A 1 84 ? -1.884 9.092 8.744 1.00 98.25 84 GLU A CA 1
ATOM 652 C C . GLU A 1 84 ? -2.964 9.412 9.776 1.00 98.25 84 GLU A C 1
ATOM 654 O O . GLU A 1 84 ? -3.015 10.506 10.348 1.00 98.25 84 GLU A O 1
ATOM 659 N N . VAL A 1 85 ? -3.812 8.425 10.028 1.00 97.75 85 VAL A N 1
ATOM 660 C CA . VAL A 1 85 ? -4.869 8.467 11.030 1.00 97.75 85 VAL A CA 1
ATOM 661 C C . VAL A 1 85 ? -4.738 7.267 11.959 1.00 97.75 85 VAL A C 1
ATOM 663 O O . VAL A 1 85 ? 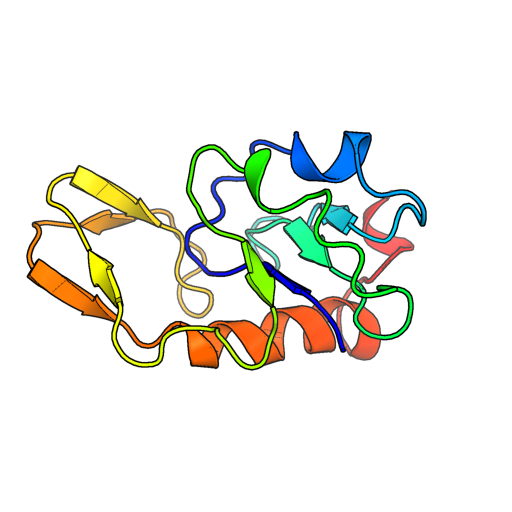-4.186 6.231 11.595 1.00 97.75 85 VAL A O 1
ATOM 666 N N . GLU A 1 86 ? -5.251 7.417 13.175 1.00 98.44 86 GLU A N 1
ATOM 667 C CA . GLU A 1 86 ? -5.328 6.356 14.176 1.00 98.44 86 GLU A CA 1
ATOM 668 C C . GLU A 1 86 ? -6.807 6.047 14.434 1.00 98.44 86 GLU A C 1
ATOM 670 O O . 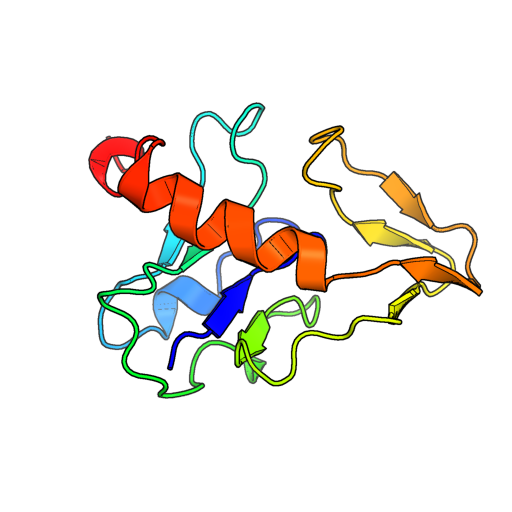GLU A 1 86 ? -7.578 6.945 14.783 1.00 98.44 86 GLU A O 1
ATOM 675 N N . ALA A 1 87 ? -7.207 4.797 14.212 1.00 97.81 87 ALA A N 1
ATOM 676 C CA . ALA A 1 87 ? -8.583 4.341 14.355 1.00 97.81 87 ALA A CA 1
ATOM 677 C C . ALA A 1 87 ? -9.013 4.298 15.829 1.00 97.81 87 ALA A C 1
ATOM 679 O O . ALA A 1 87 ? -8.244 3.896 16.710 1.00 97.81 87 ALA A O 1
ATOM 680 N N . ALA A 1 88 ? -10.263 4.663 16.112 1.00 96.88 88 ALA A N 1
ATOM 681 C CA . ALA A 1 88 ? -10.841 4.509 17.445 1.00 96.88 88 ALA A CA 1
ATOM 682 C C . ALA A 1 88 ? -11.179 3.037 17.758 1.00 96.88 88 ALA A C 1
ATOM 684 O O . ALA A 1 88 ? -11.233 2.663 18.933 1.00 96.88 88 ALA A O 1
ATOM 685 N N . GLY A 1 89 ? -11.347 2.211 16.724 1.00 96.94 89 GLY A N 1
ATOM 686 C CA . GLY A 1 89 ? -11.679 0.794 16.766 1.00 96.94 89 GLY A CA 1
ATOM 687 C C . GLY A 1 89 ? -13.128 0.521 16.364 1.00 96.94 89 GLY A C 1
ATOM 688 O O . GLY A 1 89 ? -14.055 1.184 16.838 1.00 96.94 89 GLY A O 1
ATOM 689 N N . GLY A 1 90 ? -13.326 -0.514 15.547 1.00 95.94 90 GLY A N 1
ATOM 690 C CA . GLY A 1 90 ? -14.631 -0.958 15.055 1.00 95.94 90 GLY A CA 1
ATOM 691 C C . GLY A 1 90 ? -15.140 -0.187 13.834 1.00 95.94 90 GLY A C 1
ATOM 692 O O . GLY A 1 90 ? -16.249 -0.456 13.370 1.00 95.94 90 GLY A O 1
ATOM 693 N N . GLU A 1 91 ? -14.379 0.778 13.310 1.00 97.81 91 GLU A N 1
ATOM 694 C CA . GLU A 1 91 ? -14.649 1.352 11.995 1.00 97.81 91 GLU A CA 1
ATOM 695 C C . GLU A 1 91 ? -14.452 0.289 10.913 1.00 97.81 91 GLU A C 1
ATOM 697 O O . GLU A 1 91 ? -13.478 -0.458 10.946 1.00 97.81 91 GLU A O 1
ATOM 702 N N . VAL A 1 92 ? -15.360 0.244 9.940 1.00 98.19 92 VAL A N 1
ATOM 703 C CA . VAL A 1 92 ? -15.240 -0.627 8.768 1.00 98.19 92 VAL A CA 1
ATOM 704 C C . VAL A 1 92 ? -14.912 0.240 7.561 1.00 98.19 92 VAL A C 1
ATOM 706 O O . VAL A 1 92 ? -15.611 1.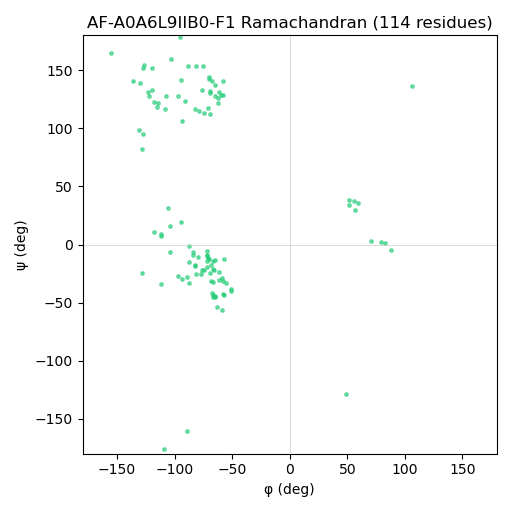227 7.314 1.00 98.19 92 VAL A O 1
ATOM 709 N N . ILE A 1 93 ? -13.852 -0.115 6.839 1.00 98.06 93 ILE A N 1
ATOM 710 C CA . ILE A 1 93 ? -13.410 0.559 5.612 1.00 98.06 93 ILE A CA 1
ATOM 711 C C . ILE A 1 93 ? -13.417 -0.411 4.429 1.00 98.06 93 ILE A C 1
ATOM 713 O O . ILE A 1 93 ? -13.239 -1.614 4.615 1.00 98.06 93 ILE A O 1
ATOM 717 N N . ASP A 1 94 ? -13.613 0.126 3.227 1.00 98.50 94 ASP A N 1
ATOM 718 C CA . ASP A 1 94 ? -13.534 -0.619 1.970 1.00 98.50 94 ASP A CA 1
ATOM 719 C C . ASP A 1 94 ? -12.117 -0.485 1.398 1.00 98.50 94 ASP A C 1
ATOM 721 O O . ASP A 1 94 ? -11.735 0.578 0.910 1.00 98.50 94 ASP A O 1
ATOM 725 N N . LEU A 1 95 ? -11.315 -1.551 1.485 1.00 98.69 95 LEU A N 1
ATOM 726 C CA . LEU A 1 95 ? -9.947 -1.545 0.959 1.00 98.69 95 LEU A CA 1
ATOM 727 C C . LEU A 1 95 ? -9.911 -1.755 -0.559 1.00 98.69 95 LEU A C 1
ATOM 729 O O . LEU A 1 95 ? -8.864 -1.545 -1.173 1.00 98.69 95 LEU A O 1
ATOM 733 N N . THR A 1 96 ? -11.023 -2.130 -1.204 1.00 98.62 96 THR A N 1
ATOM 734 C CA . THR A 1 96 ? -11.067 -2.265 -2.669 1.00 98.62 96 THR A CA 1
ATOM 735 C C . THR A 1 96 ? -10.899 -0.916 -3.370 1.00 98.62 96 THR A C 1
ATOM 737 O O . THR A 1 96 ? -10.420 -0.866 -4.507 1.00 98.62 96 THR A O 1
ATOM 740 N N . GLU A 1 97 ? -11.168 0.194 -2.671 1.00 98.31 97 GLU A N 1
ATOM 741 C CA . GLU A 1 97 ? -10.860 1.549 -3.141 1.00 98.31 97 GLU A CA 1
ATOM 742 C C . GLU A 1 97 ? -9.348 1.769 -3.361 1.00 98.31 97 GLU A C 1
ATOM 744 O O . GLU A 1 97 ? -8.958 2.585 -4.203 1.00 98.31 97 GLU A O 1
ATOM 749 N N . ASP A 1 98 ? -8.489 0.988 -2.694 1.00 98.56 98 ASP A N 1
ATOM 750 C CA . ASP A 1 98 ? -7.027 1.093 -2.774 1.00 98.56 98 ASP A CA 1
ATOM 751 C C . ASP A 1 98 ? -6.418 0.334 -3.973 1.00 98.56 98 ASP A C 1
ATOM 753 O O . ASP A 1 98 ? -5.231 0.495 -4.292 1.00 98.56 98 ASP A O 1
ATOM 757 N N . ILE A 1 99 ? -7.231 -0.433 -4.711 1.00 98.69 99 ILE A N 1
ATOM 758 C CA . ILE A 1 99 ? -6.806 -1.115 -5.943 1.00 98.69 99 ILE A CA 1
ATOM 759 C C . ILE A 1 99 ? -6.403 -0.083 -6.999 1.00 98.69 99 ILE A C 1
ATOM 761 O O . ILE A 1 99 ? -5.289 -0.124 -7.526 1.00 98.69 99 ILE A O 1
ATOM 765 N N . ALA A 1 100 ? -7.284 0.878 -7.296 1.00 98.50 100 ALA A N 1
ATOM 766 C CA . ALA A 1 100 ? -7.059 1.859 -8.357 1.00 98.50 100 ALA A CA 1
ATOM 767 C C . ALA A 1 100 ? -5.768 2.686 -8.169 1.00 98.50 100 ALA A C 1
ATOM 769 O O . ALA A 1 100 ? -5.035 2.834 -9.148 1.00 98.50 100 ALA A O 1
ATOM 770 N N . PRO A 1 101 ? -5.415 3.165 -6.959 1.00 98.56 101 PRO A N 1
ATOM 771 C CA . PRO A 1 101 ? -4.125 3.800 -6.692 1.00 98.56 101 PRO A CA 1
ATOM 772 C C . PRO A 1 101 ? -2.885 3.012 -7.136 1.00 98.56 101 PRO A C 1
ATOM 774 O O . PRO A 1 101 ? -1.945 3.623 -7.641 1.00 98.56 101 PRO A O 1
ATOM 777 N N . ASN A 1 102 ? -2.868 1.679 -7.003 1.00 98.56 102 ASN A N 1
ATOM 778 C CA . ASN A 1 102 ? -1.727 0.860 -7.436 1.00 98.56 102 ASN A CA 1
ATOM 779 C C . ASN A 1 102 ? -1.547 0.917 -8.957 1.00 98.56 102 ASN A C 1
ATOM 781 O O . ASN A 1 102 ? -0.446 1.171 -9.437 1.00 98.56 102 ASN A O 1
ATOM 785 N N . TYR A 1 103 ? -2.633 0.797 -9.718 1.00 98.62 103 TYR A N 1
ATOM 786 C CA . TYR A 1 103 ? -2.607 0.957 -11.175 1.00 98.62 103 TYR A CA 1
ATOM 787 C C .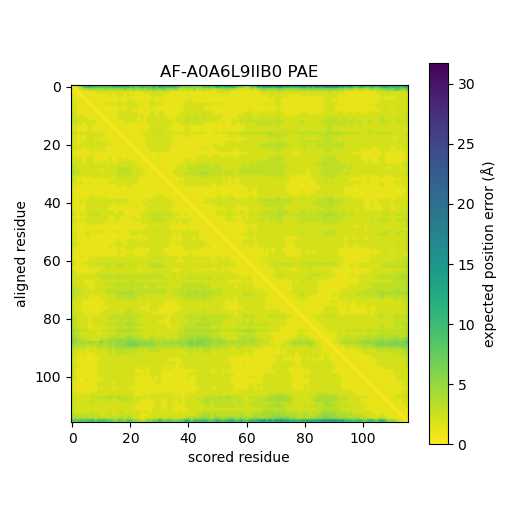 TYR A 1 103 ? -2.298 2.398 -11.599 1.00 98.62 103 TYR A C 1
ATOM 789 O O . TYR A 1 103 ? -1.542 2.644 -12.546 1.00 98.62 103 TYR A O 1
ATOM 797 N N . ASP A 1 104 ? -2.889 3.371 -10.911 1.00 98.62 104 ASP A N 1
ATOM 798 C CA . ASP A 1 104 ? -2.744 4.783 -11.236 1.00 98.62 104 ASP A CA 1
ATOM 799 C C . ASP A 1 104 ? -1.316 5.266 -10.996 1.00 98.62 104 ASP A C 1
ATOM 801 O O . ASP A 1 104 ? -0.837 6.080 -11.783 1.00 98.62 104 ASP A O 1
ATOM 805 N N . PHE A 1 105 ? -0.599 4.725 -10.006 1.00 98.69 105 PHE A N 1
ATOM 806 C CA . PHE A 1 105 ? 0.801 5.066 -9.758 1.00 98.69 105 PHE A CA 1
ATOM 807 C C . PHE A 1 105 ? 1.690 4.823 -10.985 1.00 98.69 105 PHE A C 1
ATOM 809 O O . PHE A 1 105 ? 2.482 5.698 -11.327 1.00 98.69 105 PHE A O 1
ATOM 816 N N . PHE A 1 106 ? 1.526 3.695 -11.684 1.00 98.44 106 PHE A N 1
ATOM 817 C CA . PHE A 1 106 ? 2.351 3.336 -12.850 1.00 98.44 106 PHE A CA 1
ATOM 818 C C . PHE A 1 106 ? 1.799 3.849 -14.185 1.00 98.44 106 PHE A C 1
ATOM 820 O O . PHE A 1 106 ? 2.567 4.093 -15.114 1.00 98.44 106 PHE A O 1
ATOM 827 N N . SER A 1 107 ? 0.481 4.030 -14.300 1.00 98.12 107 SER A N 1
ATOM 828 C CA . SER A 1 107 ? -0.154 4.441 -15.562 1.00 98.12 107 SER A CA 1
ATOM 829 C C . SER A 1 107 ? -0.347 5.954 -15.711 1.00 98.12 107 SER A C 1
ATOM 831 O O . SER A 1 107 ? -0.361 6.469 -16.831 1.00 98.12 107 SER A O 1
ATOM 833 N N . LYS A 1 108 ? -0.527 6.671 -14.598 1.00 97.69 108 LYS A N 1
ATOM 834 C CA . LYS A 1 108 ? -0.823 8.116 -14.560 1.00 97.69 108 LYS A CA 1
ATOM 835 C C . LYS A 1 108 ? 0.120 8.888 -13.639 1.00 97.69 108 LYS A C 1
ATOM 837 O O . LYS A 1 108 ? 0.254 10.101 -13.789 1.00 97.69 108 LYS A O 1
ATOM 842 N N . GLY A 1 109 ? 0.688 8.199 -12.660 1.00 97.56 109 GLY A N 1
ATOM 843 C CA . GLY A 1 109 ? 1.613 8.720 -11.679 1.00 97.56 109 GLY A CA 1
ATOM 844 C C . GLY A 1 109 ? 3.069 8.635 -12.139 1.00 97.56 109 GLY A C 1
ATOM 845 O O . GLY A 1 109 ? 3.350 8.541 -13.334 1.00 97.56 109 GLY A O 1
ATOM 846 N N . PRO A 1 110 ? 4.005 8.703 -11.184 1.00 97.94 110 PRO A N 1
ATOM 847 C CA . PRO A 1 110 ? 5.431 8.699 -11.471 1.00 97.94 110 PRO A CA 1
ATOM 848 C C . PRO A 1 110 ? 5.961 7.308 -11.828 1.00 97.94 110 PRO A C 1
ATOM 850 O O . PRO A 1 110 ? 7.010 7.211 -12.457 1.00 97.94 110 PRO A O 1
ATOM 853 N N . GLY A 1 111 ? 5.275 6.230 -11.436 1.00 98.06 111 GLY A N 1
ATOM 854 C CA . GLY A 1 111 ? 5.743 4.865 -11.650 1.00 98.06 111 GLY A CA 1
ATOM 855 C C . GLY A 1 111 ? 7.199 4.696 -11.211 1.00 98.06 111 GLY A C 1
ATOM 856 O O . GLY A 1 111 ? 7.595 5.105 -10.119 1.00 98.06 111 GLY A O 1
ATOM 857 N N . TYR A 1 112 ? 8.021 4.144 -12.098 1.00 97.94 112 TYR A N 1
ATOM 858 C CA . TYR A 1 112 ? 9.448 3.943 -11.846 1.00 97.94 112 TYR A CA 1
ATOM 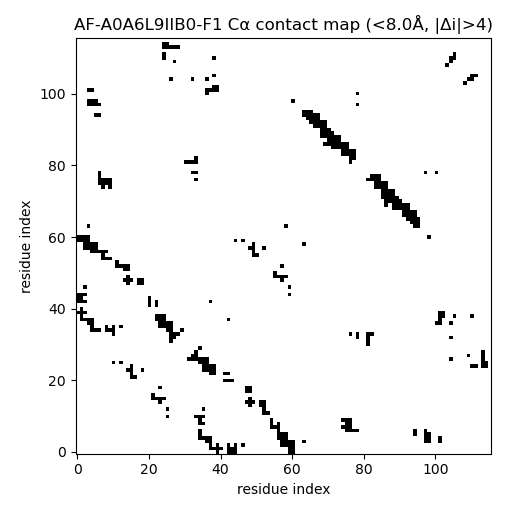859 C C . TYR A 1 112 ? 10.279 5.236 -11.766 1.00 97.94 112 TYR A C 1
ATOM 861 O O . TYR A 1 112 ? 11.361 5.203 -11.179 1.00 97.94 112 TYR A O 1
ATOM 869 N N . ASP A 1 113 ? 9.784 6.379 -12.258 1.00 97.75 113 ASP A N 1
ATOM 870 C CA . ASP A 1 113 ? 10.484 7.669 -12.131 1.00 97.75 113 ASP A CA 1
ATOM 871 C C . ASP A 1 113 ? 10.555 8.142 -10.662 1.00 97.75 113 ASP A C 1
ATOM 873 O O . ASP A 1 113 ? 11.353 9.014 -10.318 1.00 97.75 113 ASP A O 1
ATOM 877 N N . ALA A 1 114 ? 9.772 7.538 -9.759 1.00 96.06 114 ALA A N 1
ATOM 878 C CA . ALA A 1 114 ? 9.834 7.787 -8.317 1.00 96.06 114 ALA A CA 1
ATOM 879 C C . ALA A 1 114 ? 11.163 7.357 -7.657 1.00 96.06 114 ALA A C 1
ATOM 881 O O . ALA A 1 114 ? 11.421 7.731 -6.511 1.00 96.06 114 ALA A O 1
ATOM 882 N N . LEU A 1 115 ? 12.002 6.579 -8.350 1.00 93.06 115 LEU A N 1
ATOM 883 C CA . LEU A 1 115 ? 13.283 6.082 -7.834 1.00 93.06 115 LEU A CA 1
ATOM 884 C C . LEU A 1 115 ? 14.452 7.078 -7.978 1.00 93.06 115 LEU A C 1
ATOM 886 O O . LEU A 1 115 ? 15.501 6.847 -7.369 1.00 93.06 115 LEU A O 1
ATOM 890 N N . GLY A 1 116 ? 14.266 8.193 -8.699 1.00 85.06 116 GLY A N 1
ATOM 891 C CA . GLY A 1 116 ? 15.245 9.286 -8.824 1.00 85.06 116 GLY A CA 1
ATOM 892 C C . GLY A 1 116 ? 15.828 9.495 -10.215 1.00 85.06 116 GLY A C 1
ATOM 893 O O . GLY A 1 116 ? 16.148 8.499 -10.900 1.00 85.06 116 GLY A O 1
#

Mean predicted aligned error: 2.06 Å

Nearest PDB structures (foldseek):
  1g6b-assembly1_A  TM=9.142E-01  e=1.766E-05  Azotobacter vinelandii
  1gao-assembly4_D  TM=6.153E-01  e=1.172E-05  Azotobacter vinelandii
  1fdd-assembly1_A  TM=5.745E-01  e=5.918E-06  Azotobacter vinelandii
  5fd1-assembly1_A  TM=5.481E-01  e=9.547E-06  Azotobacter vinelandii
  1g3o-assembly1_A  TM=5.849E-01  e=2.660E-05  Azotobacter vinelandii

pLDDT: mean 97.84, std 2.13, range [80.88, 98.88]

Sequence (116 aa):
MTHIITSLCLRDGACVEVCPVECIVPGQPENEWPWYFIDPDTCIDCGACVPECPYDAIFIEEEVPDEFELAAGQKYVPFDTKVEVEAAGGEVIDLTEDIAPNYDFFSKGPGYDALG

Foldseek 3Di:
DAKFFFQLAPAPCQLQVFQPQSQWAADPPCLQQVHIAGQRVRGPPPCRSQVRRPRSRIDDLVPQAQWDWDAQQRWGQHNVRSDIDGDNTRDTHGRNVRRVSNNCCCPVNCRPVNVD

Secondary structure (DSSP, 8-sta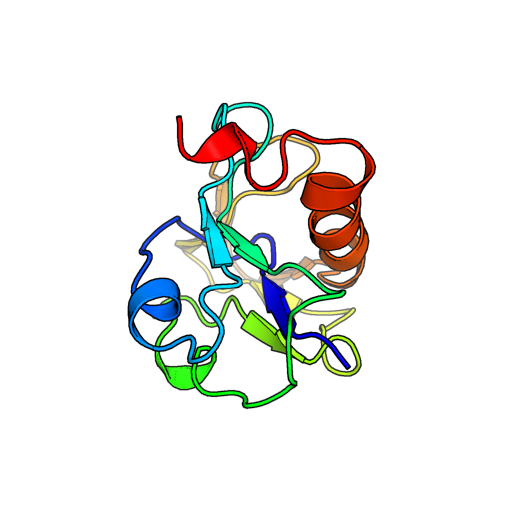te):
--EEE-TT--S--HHHHH-TT--EEE-SSTTTS-SEEE-TTT-----TTGGG-TT--EEEGGG--SSEEPPTT-EE--TTT-S-EE--S--EE-GGGGHHHHHHHHHTS-GGGGG-

Solvent-accessible surface area (backbone atoms only — not comparable to full-atom values): 6492 Å² total; per-residue (Å²): 105,30,51,35,46,30,38,39,35,82,62,8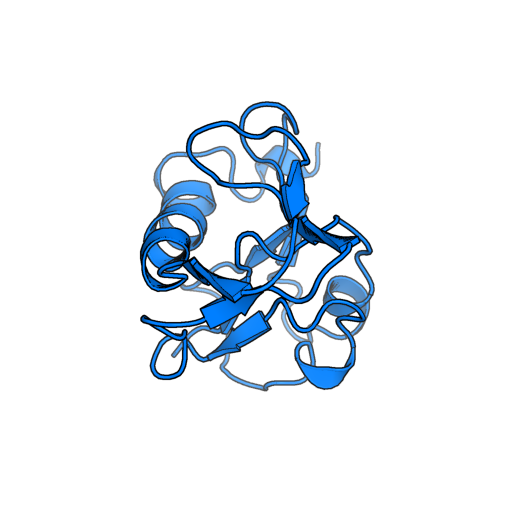1,60,58,32,44,84,51,37,94,72,67,38,54,42,64,35,45,61,46,83,82,30,62,32,47,34,31,39,56,90,64,37,79,62,77,64,61,33,38,86,51,36,94,60,70,24,50,32,50,60,95,66,43,42,65,72,40,73,39,49,62,68,40,61,35,30,47,81,90,76,45,48,82,45,67,36,84,42,74,51,71,44,54,45,52,70,32,48,57,56,29,52,38,32,60,76,75,50,52,40,78,65,42,78,115

Radius of gyration: 13.19 Å; Cα contacts (8 Å, |Δi|>4): 243; chains: 1; bounding box: 30×29×34 Å